Protein AF-A0A3M1YZ30-F1 (afdb_monomer_lite)

Sequence (61 aa):
MPTLEELLARSAADHNHVCPRQVLGVRMGVLAAKLFDLPLPQTNKRLLAIVETDGCFADGV

Foldseek 3Di:
DDDLVVLQCQLCVVHPDRDPLLSQLQVVVVVVCVVVVPPPPDPPPPDDDDDPDDDSNVSND

Structure (mmCIF, N/CA/C/O backbone):
data_AF-A0A3M1YZ30-F1
#
_entry.id   AF-A0A3M1YZ30-F1
#
loop_
_atom_site.group_PDB
_atom_site.id
_atom_site.type_symbol
_atom_site.label_atom_id
_atom_site.label_alt_id
_atom_site.label_comp_id
_atom_site.label_asym_id
_atom_site.label_entity_id
_atom_site.label_seq_id
_atom_site.pdbx_PDB_ins_code
_atom_site.Cartn_x
_atom_site.Cartn_y
_atom_site.Cartn_z
_atom_site.occupancy
_atom_site.B_iso_or_equiv
_atom_site.auth_seq_id
_atom_site.auth_comp_id
_atom_site.auth_asym_id
_atom_site.auth_atom_id
_atom_site.pdbx_PDB_model_num
ATOM 1 N N . MET A 1 1 ? 0.081 3.541 12.715 1.00 81.19 1 MET A N 1
ATOM 2 C CA . MET A 1 1 ? 0.241 3.174 11.294 1.00 81.19 1 MET A CA 1
ATOM 3 C C . MET A 1 1 ? 1.725 3.300 10.955 1.00 81.19 1 MET A C 1
ATOM 5 O O . MET A 1 1 ? 2.291 4.299 11.390 1.00 81.19 1 MET A O 1
ATOM 9 N N . PRO A 1 2 ? 2.356 2.306 10.301 1.00 91.81 2 PRO A N 1
ATOM 10 C CA . PRO A 1 2 ? 3.772 2.366 9.911 1.00 91.81 2 PRO A CA 1
ATOM 11 C C . PRO A 1 2 ? 4.065 3.566 8.995 1.00 91.81 2 PRO A C 1
ATOM 13 O O . PRO A 1 2 ? 3.133 4.120 8.398 1.00 91.81 2 PRO A O 1
ATOM 16 N N . THR A 1 3 ? 5.330 3.970 8.877 1.00 95.88 3 THR A N 1
ATOM 17 C CA . THR A 1 3 ? 5.731 5.022 7.927 1.00 95.88 3 THR A CA 1
ATOM 18 C C . THR A 1 3 ? 5.603 4.539 6.481 1.00 95.88 3 THR A C 1
ATOM 20 O O . THR A 1 3 ? 5.490 3.341 6.213 1.00 95.88 3 THR A O 1
ATOM 23 N N . LEU A 1 4 ? 5.625 5.470 5.521 1.00 95.06 4 LEU A N 1
ATOM 24 C CA . LEU A 1 4 ? 5.582 5.102 4.104 1.00 95.06 4 LEU A CA 1
ATOM 25 C C . LEU A 1 4 ? 6.785 4.226 3.730 1.00 95.06 4 LEU A C 1
ATOM 27 O O . LEU A 1 4 ? 6.627 3.240 3.020 1.00 95.06 4 LEU A O 1
ATOM 31 N N . GLU A 1 5 ? 7.967 4.558 4.237 1.00 96.19 5 GLU A N 1
ATOM 32 C CA . GLU A 1 5 ? 9.208 3.827 3.995 1.00 96.19 5 GLU A CA 1
ATOM 33 C C . GLU A 1 5 ? 9.129 2.393 4.535 1.00 96.19 5 GLU A C 1
ATOM 35 O O . GLU A 1 5 ? 9.523 1.457 3.841 1.00 96.19 5 GLU A O 1
ATOM 40 N N . GLU A 1 6 ? 8.558 2.197 5.728 1.00 96.69 6 GLU A N 1
ATOM 41 C CA . GLU A 1 6 ? 8.345 0.865 6.307 1.00 96.69 6 GLU A CA 1
ATOM 42 C C . GLU A 1 6 ? 7.360 0.029 5.481 1.00 96.69 6 GLU A C 1
ATOM 44 O O . GLU A 1 6 ? 7.565 -1.171 5.297 1.00 96.69 6 GLU A O 1
ATOM 49 N N . LEU A 1 7 ? 6.291 0.648 4.970 1.00 96.69 7 LEU A N 1
ATOM 50 C CA . LEU A 1 7 ? 5.316 -0.031 4.114 1.00 96.69 7 LEU A CA 1
ATOM 51 C C . LEU A 1 7 ? 5.918 -0.408 2.755 1.00 96.69 7 LEU A C 1
ATOM 53 O O . LEU A 1 7 ? 5.714 -1.527 2.291 1.00 96.69 7 LEU A O 1
ATOM 57 N N . LEU A 1 8 ? 6.698 0.485 2.143 1.00 97.25 8 LEU A N 1
ATOM 58 C CA . LEU A 1 8 ? 7.393 0.210 0.883 1.00 97.25 8 LEU A CA 1
ATOM 59 C C . LEU A 1 8 ? 8.435 -0.900 1.043 1.00 97.25 8 LEU A C 1
ATOM 61 O O . LEU A 1 8 ? 8.519 -1.778 0.189 1.00 97.25 8 LEU A O 1
ATOM 65 N N . ALA A 1 9 ? 9.184 -0.904 2.149 1.00 96.25 9 ALA A N 1
ATOM 66 C CA . ALA A 1 9 ? 10.137 -1.969 2.449 1.00 96.25 9 ALA A CA 1
ATOM 67 C C . ALA A 1 9 ? 9.448 -3.335 2.603 1.00 96.25 9 ALA A C 1
ATOM 69 O O . ALA A 1 9 ? 9.979 -4.342 2.143 1.00 96.25 9 ALA A O 1
ATOM 70 N N . ARG A 1 10 ? 8.252 -3.372 3.207 1.00 95.44 10 ARG A N 1
ATOM 71 C CA . ARG A 1 10 ? 7.445 -4.599 3.316 1.00 95.44 10 ARG A CA 1
ATOM 72 C C . ARG A 1 10 ? 6.904 -5.056 1.964 1.00 95.44 10 ARG A C 1
ATOM 74 O O . ARG A 1 10 ? 7.017 -6.232 1.652 1.00 95.44 10 ARG A 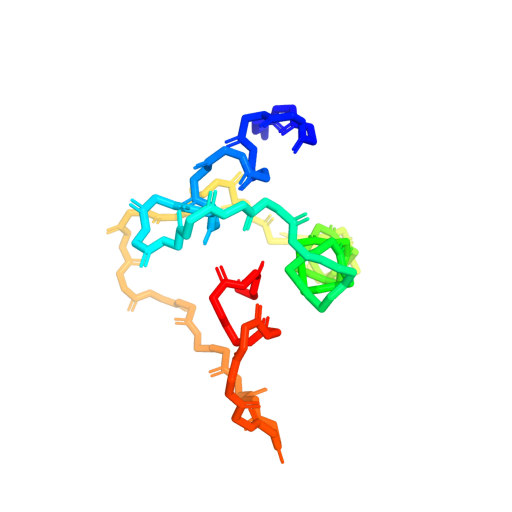O 1
ATOM 81 N N . SER A 1 11 ? 6.359 -4.138 1.165 1.00 95.94 11 SER A N 1
ATOM 82 C CA . SER A 1 11 ? 5.838 -4.441 -0.177 1.00 95.94 11 SER A CA 1
ATOM 83 C C . SER A 1 11 ? 6.922 -4.990 -1.116 1.00 95.94 11 SER A C 1
ATOM 85 O O . SER A 1 11 ? 6.655 -5.844 -1.956 1.00 95.94 11 SER A O 1
ATOM 87 N N . ALA A 1 12 ? 8.169 -4.548 -0.940 1.00 95.88 12 ALA A N 1
ATOM 88 C CA . ALA A 1 12 ? 9.305 -5.007 -1.729 1.00 95.88 12 ALA A CA 1
ATOM 89 C C . ALA A 1 12 ? 9.989 -6.278 -1.191 1.00 95.88 12 ALA A C 1
ATOM 91 O O . ALA A 1 12 ? 10.997 -6.673 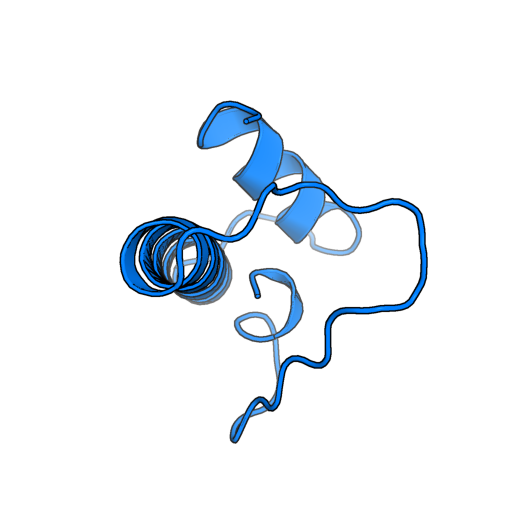-1.767 1.00 95.88 12 ALA A O 1
ATOM 92 N N . ALA A 1 13 ? 9.500 -6.909 -0.113 1.00 94.25 13 ALA A N 1
ATOM 93 C CA . ALA A 1 13 ? 10.214 -8.002 0.564 1.00 94.25 13 ALA A CA 1
ATOM 94 C C . ALA A 1 13 ? 10.563 -9.184 -0.362 1.00 94.25 13 ALA A C 1
ATOM 96 O O . ALA A 1 13 ? 11.641 -9.759 -0.232 1.00 94.25 13 ALA A O 1
ATOM 97 N N . ASP A 1 14 ? 9.691 -9.478 -1.330 1.00 91.38 14 ASP A N 1
ATOM 98 C CA . ASP A 1 14 ? 9.869 -10.552 -2.316 1.00 91.38 14 ASP A CA 1
ATOM 99 C C . ASP A 1 14 ? 10.283 -10.026 -3.710 1.00 91.38 14 ASP A C 1
ATOM 101 O O . ASP A 1 14 ? 10.204 -10.737 -4.714 1.00 91.38 14 ASP A O 1
ATOM 105 N N . HIS A 1 15 ? 10.740 -8.770 -3.794 1.00 92.44 15 HIS A N 1
ATOM 106 C CA . HIS A 1 15 ? 11.128 -8.096 -5.039 1.00 92.44 15 HIS A CA 1
ATOM 107 C C . HIS A 1 15 ? 12.576 -7.597 -4.993 1.00 92.44 15 HIS A C 1
ATOM 109 O O . HIS A 1 15 ? 13.110 -7.234 -3.953 1.00 92.44 15 HIS A O 1
ATOM 115 N N . ASN A 1 16 ? 13.212 -7.479 -6.163 1.00 92.62 16 ASN A N 1
ATOM 116 C CA . ASN A 1 16 ? 14.589 -6.968 -6.260 1.00 92.62 16 ASN A CA 1
ATOM 117 C C . ASN A 1 16 ? 14.711 -5.452 -6.002 1.00 92.62 16 ASN A C 1
ATOM 119 O O . ASN A 1 16 ? 15.815 -4.947 -5.815 1.00 92.62 16 ASN A O 1
ATOM 123 N N . HIS A 1 17 ? 13.608 -4.704 -6.093 1.00 94.44 17 HIS A N 1
ATOM 124 C CA . HIS A 1 17 ? 13.576 -3.254 -5.907 1.00 94.44 17 HIS A CA 1
ATOM 125 C C . HIS A 1 17 ? 12.153 -2.758 -5.624 1.00 94.44 17 HIS A C 1
ATOM 127 O O . HIS A 1 17 ? 11.167 -3.429 -5.939 1.00 94.44 17 HIS A O 1
ATOM 133 N N . VAL A 1 18 ? 12.060 -1.527 -5.114 1.00 97.19 18 VAL A N 1
ATOM 134 C CA . VAL A 1 18 ? 10.800 -0.783 -5.049 1.00 97.19 18 VAL A CA 1
ATOM 135 C C . VAL A 1 18 ? 10.475 -0.231 -6.434 1.00 97.19 18 VAL A C 1
ATOM 137 O O . VAL A 1 18 ? 11.187 0.637 -6.939 1.00 97.19 18 VAL A O 1
ATOM 140 N N . CYS A 1 19 ? 9.405 -0.720 -7.063 1.00 97.31 19 CYS A N 1
ATOM 141 C CA . CYS A 1 19 ? 8.954 -0.223 -8.367 1.00 97.31 19 CYS A CA 1
ATOM 142 C C . CYS A 1 19 ? 7.765 0.754 -8.237 1.00 97.31 19 CYS A C 1
ATOM 144 O O . CYS A 1 19 ? 7.052 0.733 -7.229 1.00 97.31 19 CYS A O 1
ATOM 146 N N . PRO A 1 20 ? 7.465 1.574 -9.265 1.00 97.62 20 PRO A N 1
ATOM 147 C CA . PRO A 1 20 ? 6.350 2.526 -9.213 1.00 97.62 20 PRO A CA 1
ATOM 148 C C . PRO A 1 20 ? 4.982 1.895 -8.906 1.00 97.62 20 PRO A C 1
ATOM 150 O O . PRO A 1 20 ? 4.138 2.537 -8.285 1.00 97.62 20 PRO A O 1
ATOM 153 N N . ARG A 1 21 ? 4.763 0.631 -9.297 1.00 97.44 21 ARG A N 1
ATOM 154 C CA . ARG A 1 21 ? 3.510 -0.091 -9.018 1.00 97.44 21 ARG A CA 1
ATOM 155 C C . ARG A 1 21 ? 3.341 -0.422 -7.532 1.00 97.44 21 ARG A C 1
ATOM 157 O O . ARG A 1 21 ? 2.245 -0.231 -7.020 1.00 97.44 21 ARG A O 1
ATOM 164 N N . GLN A 1 22 ? 4.415 -0.810 -6.838 1.00 97.69 22 GLN A N 1
ATOM 165 C CA . GLN A 1 22 ? 4.395 -1.012 -5.380 1.00 97.69 22 GLN A CA 1
ATOM 166 C C . GLN A 1 22 ? 4.090 0.305 -4.660 1.00 97.69 22 GLN A C 1
ATOM 168 O O . GLN A 1 22 ? 3.242 0.357 -3.774 1.00 97.69 22 GLN A O 1
ATOM 173 N N . VAL A 1 23 ? 4.720 1.405 -5.100 1.00 98.06 23 VAL A N 1
ATOM 174 C CA . VAL A 1 23 ? 4.460 2.743 -4.543 1.00 98.06 23 VAL A CA 1
ATOM 175 C C . VAL A 1 23 ? 2.995 3.139 -4.705 1.00 98.06 23 VAL A C 1
ATOM 177 O O . VAL A 1 23 ? 2.401 3.685 -3.772 1.00 98.06 23 VAL A O 1
ATOM 180 N N . LEU A 1 24 ? 2.408 2.863 -5.871 1.00 98.06 24 LEU A N 1
ATOM 181 C CA . LEU A 1 24 ? 0.995 3.122 -6.122 1.00 98.06 24 LEU A CA 1
ATOM 182 C C . LEU A 1 24 ? 0.095 2.276 -5.207 1.00 98.06 24 LEU A C 1
ATOM 184 O O . LEU A 1 24 ? -0.794 2.844 -4.575 1.00 98.06 24 LEU A O 1
ATOM 188 N N . GLY A 1 25 ? 0.361 0.971 -5.084 1.00 97.56 25 GLY A N 1
ATOM 189 C CA . GLY A 1 25 ? -0.384 0.055 -4.208 1.00 97.56 25 GLY A CA 1
ATOM 190 C C . GLY A 1 25 ? -0.385 0.517 -2.753 1.00 97.56 25 GLY A C 1
ATOM 191 O O . GLY A 1 25 ? -1.450 0.779 -2.194 1.00 97.56 25 GLY A O 1
ATOM 192 N N . VAL A 1 26 ? 0.801 0.772 -2.188 1.00 97.62 26 VAL A N 1
ATOM 193 C CA . VAL A 1 26 ? 0.947 1.228 -0.793 1.00 97.62 26 VAL A CA 1
ATOM 194 C C . VAL A 1 26 ? 0.193 2.533 -0.550 1.00 97.62 26 VAL A C 1
ATOM 196 O O . VAL A 1 26 ? -0.504 2.687 0.455 1.00 97.62 26 VAL A O 1
ATOM 199 N N . ARG A 1 27 ? 0.291 3.494 -1.476 1.00 97.81 27 ARG A N 1
ATOM 200 C CA . ARG A 1 27 ? -0.424 4.771 -1.345 1.00 97.81 27 ARG A CA 1
ATOM 201 C C . ARG A 1 27 ? -1.938 4.593 -1.420 1.00 97.81 27 ARG A C 1
ATOM 203 O O . ARG A 1 27 ? -2.646 5.270 -0.673 1.00 97.81 27 ARG A O 1
ATOM 210 N N . MET A 1 28 ? -2.426 3.695 -2.274 1.00 97.50 28 MET A N 1
ATOM 211 C CA . MET A 1 28 ? -3.850 3.370 -2.359 1.00 97.50 28 MET A CA 1
ATOM 212 C C . MET A 1 28 ? -4.349 2.679 -1.086 1.00 97.50 28 MET A C 1
ATOM 214 O O . MET A 1 28 ? -5.380 3.095 -0.563 1.00 97.50 28 MET A O 1
ATOM 218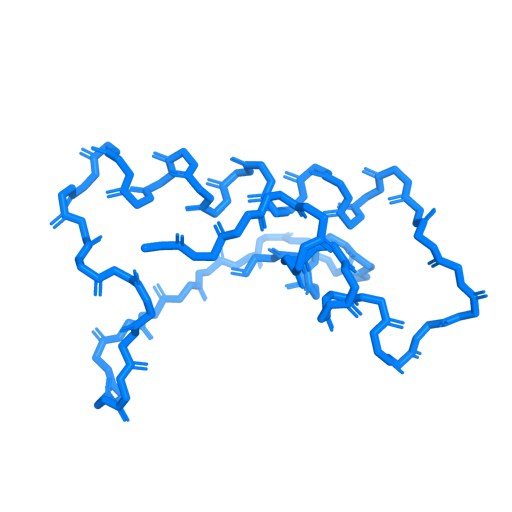 N N . GLY A 1 29 ? -3.602 1.723 -0.526 1.00 95.88 29 GLY A N 1
ATOM 219 C CA . GLY A 1 29 ? -3.945 1.071 0.744 1.00 95.88 29 GLY A CA 1
ATOM 220 C C . GLY A 1 29 ? -4.004 2.054 1.920 1.00 95.88 29 GLY A C 1
ATOM 221 O O . GLY A 1 29 ? -4.977 2.077 2.676 1.00 95.88 29 GLY A O 1
ATOM 222 N N . VAL A 1 30 ? -3.017 2.954 2.032 1.00 96.25 30 VAL A N 1
ATOM 223 C CA . VAL A 1 30 ? -3.013 4.020 3.054 1.00 96.25 30 VAL A CA 1
ATOM 224 C C . VAL A 1 30 ? -4.192 4.979 2.878 1.00 96.25 30 VAL A C 1
ATOM 226 O O . VAL A 1 30 ? -4.780 5.418 3.868 1.00 96.25 30 VAL A O 1
ATOM 229 N N . LEU A 1 31 ? -4.544 5.329 1.638 1.00 97.19 31 LEU A N 1
ATOM 230 C CA . LEU A 1 31 ? -5.706 6.173 1.367 1.00 97.19 31 LEU A CA 1
ATOM 231 C C . LEU A 1 31 ? -7.013 5.456 1.731 1.00 97.19 31 LEU A C 1
ATOM 233 O O . LEU A 1 31 ? -7.850 6.054 2.402 1.00 97.19 31 LEU A O 1
ATOM 237 N N . ALA A 1 32 ? -7.170 4.184 1.358 1.00 96.44 32 ALA A N 1
ATOM 238 C CA . ALA A 1 32 ? -8.339 3.379 1.703 1.00 96.44 32 ALA A CA 1
ATOM 239 C C . ALA A 1 32 ? -8.523 3.278 3.224 1.00 96.44 32 ALA A C 1
ATOM 241 O O . ALA A 1 32 ? -9.629 3.471 3.722 1.00 96.44 32 ALA A O 1
ATOM 242 N N . ALA A 1 33 ? -7.434 3.078 3.975 1.00 95.06 33 ALA A N 1
ATOM 243 C CA . ALA A 1 33 ? -7.485 3.047 5.434 1.00 95.06 33 ALA A CA 1
ATOM 244 C C . ALA A 1 33 ? -8.058 4.338 6.034 1.00 95.06 33 ALA A C 1
ATOM 246 O O . ALA A 1 33 ? -8.840 4.282 6.977 1.00 95.06 33 ALA A O 1
ATOM 247 N N . LYS A 1 34 ? -7.702 5.492 5.457 1.00 95.81 34 LYS A N 1
ATOM 248 C CA . LYS A 1 34 ? -8.226 6.799 5.875 1.00 95.81 34 LYS A CA 1
ATOM 249 C C . LYS A 1 34 ? -9.678 7.013 5.453 1.00 95.81 34 LYS A C 1
ATOM 251 O O . LYS A 1 34 ? -10.445 7.556 6.229 1.00 95.81 34 LYS A O 1
ATOM 256 N N . LEU A 1 35 ? -10.048 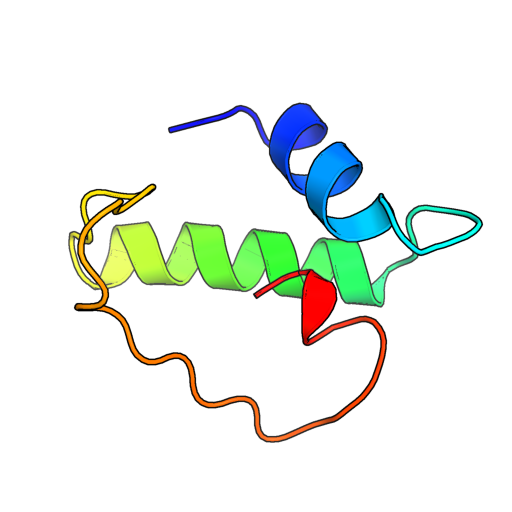6.623 4.232 1.00 98.12 35 LEU A N 1
ATOM 257 C CA . LEU A 1 35 ? -11.402 6.835 3.704 1.00 98.12 35 LEU A CA 1
ATOM 258 C C . LEU A 1 35 ? -12.458 5.974 4.404 1.00 98.12 35 LEU A C 1
ATOM 260 O O . LEU A 1 35 ? -13.610 6.384 4.494 1.00 98.12 35 LEU A O 1
ATOM 264 N N . PHE A 1 36 ? -12.068 4.789 4.873 1.00 96.12 36 PHE A N 1
ATOM 265 C CA . PHE A 1 36 ? -12.965 3.823 5.508 1.00 96.12 36 PHE A CA 1
ATOM 266 C C . PHE A 1 36 ? -12.766 3.710 7.027 1.00 96.12 36 PHE A C 1
ATOM 268 O O . PHE A 1 36 ? -13.280 2.769 7.629 1.00 96.12 36 PHE A O 1
ATOM 275 N N . ASP A 1 37 ? -11.990 4.616 7.634 1.00 95.50 37 ASP A N 1
ATOM 276 C CA . ASP A 1 37 ? -11.641 4.598 9.062 1.00 95.50 37 ASP A CA 1
ATOM 277 C C . ASP A 1 37 ? -11.144 3.219 9.546 1.00 95.50 37 ASP A C 1
ATOM 279 O O . ASP A 1 37 ? -11.474 2.741 10.635 1.00 95.50 37 ASP A O 1
ATOM 283 N N . LEU A 1 38 ? -10.343 2.543 8.714 1.00 94.12 38 LEU A N 1
ATOM 284 C CA . LEU A 1 38 ? -9.843 1.207 9.017 1.00 94.12 38 LEU A CA 1
ATOM 285 C C . LEU A 1 38 ? -8.652 1.293 9.977 1.00 94.12 38 LEU A C 1
ATOM 287 O O . LEU A 1 38 ? -7.628 1.902 9.645 1.00 94.12 38 LEU A O 1
ATOM 291 N N . PRO A 1 39 ? -8.706 0.607 11.131 1.00 91.69 39 PRO A N 1
ATOM 292 C CA . PRO A 1 39 ? -7.574 0.543 12.041 1.00 91.69 39 PRO A CA 1
ATOM 293 C C . PRO A 1 39 ? -6.529 -0.438 11.490 1.00 91.69 39 PRO A C 1
ATOM 295 O O . PRO A 1 39 ? -6.572 -1.626 11.800 1.00 91.69 39 PRO A O 1
ATOM 298 N N . LEU A 1 40 ? -5.615 0.039 10.636 1.00 90.62 40 LEU A N 1
ATOM 299 C CA . 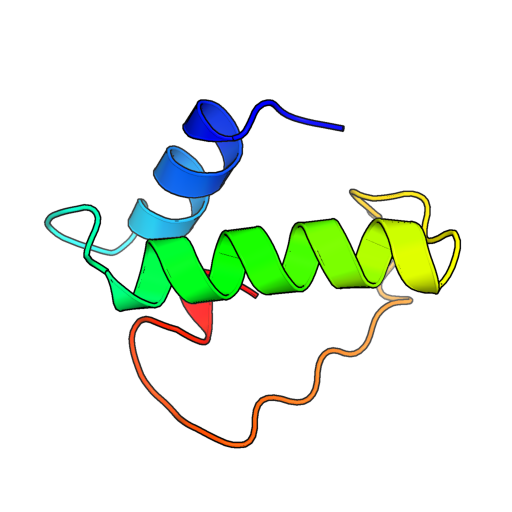LEU A 1 40 ? -4.526 -0.770 1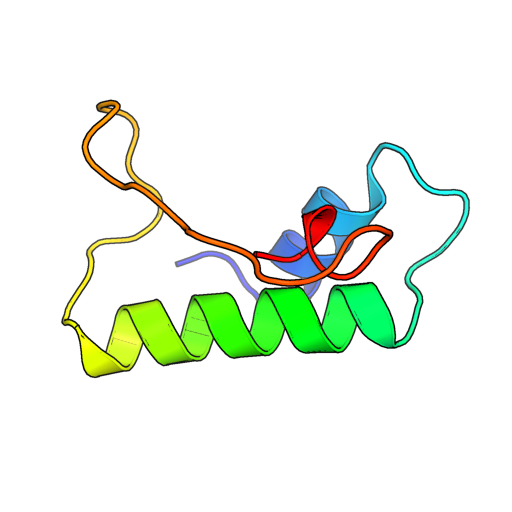0.073 1.00 90.62 40 LEU A CA 1
ATOM 300 C C . LEU A 1 40 ? -3.187 -0.575 10.818 1.00 90.62 40 LEU A C 1
ATOM 302 O O . LEU A 1 40 ? -2.839 0.553 11.196 1.00 90.62 40 LEU A O 1
ATOM 306 N N . PRO A 1 41 ? -2.377 -1.646 10.967 1.00 90.75 41 PRO A N 1
ATOM 307 C CA . PRO A 1 41 ? -2.623 -3.022 10.507 1.00 90.75 41 PRO A CA 1
ATOM 308 C C . PRO A 1 41 ? -3.608 -3.800 11.403 1.00 90.75 41 PRO A C 1
ATOM 310 O O . PRO A 1 41 ? -3.679 -3.561 12.606 1.00 90.75 41 PRO A O 1
ATOM 313 N N . GLN A 1 42 ? -4.321 -4.769 10.817 1.00 90.00 42 GLN A N 1
ATOM 314 C CA . GLN A 1 42 ? -5.189 -5.717 11.531 1.00 90.00 42 GLN A CA 1
ATOM 315 C C . GLN A 1 42 ? -4.509 -7.086 11.638 1.00 90.00 42 GLN A C 1
ATOM 317 O O . GLN A 1 42 ? -3.855 -7.531 10.699 1.00 90.00 42 GLN A O 1
ATOM 322 N N . THR A 1 43 ? -4.673 -7.770 12.771 1.00 89.88 43 THR A N 1
ATOM 323 C CA . THR A 1 43 ? -4.139 -9.130 12.996 1.00 89.88 43 THR A CA 1
ATOM 324 C C . THR A 1 43 ? -5.210 -10.212 12.885 1.00 89.88 43 THR A C 1
ATOM 326 O O . THR A 1 43 ? -4.910 -11.382 12.657 1.00 89.88 43 THR A O 1
ATOM 329 N N . ASN A 1 44 ? -6.479 -9.831 13.020 1.00 89.56 44 ASN A N 1
ATOM 330 C CA . ASN A 1 44 ? -7.627 -10.689 12.788 1.00 89.56 44 ASN A CA 1
ATOM 331 C C . ASN A 1 44 ? -7.998 -10.631 11.299 1.00 89.56 44 ASN A C 1
ATOM 333 O O . ASN A 1 44 ? -8.140 -9.549 10.746 1.00 89.56 44 ASN A O 1
ATOM 337 N N . LYS A 1 45 ? -8.160 -11.785 10.635 1.00 90.19 45 LYS A N 1
ATOM 338 C CA . LYS A 1 45 ? -8.505 -11.909 9.200 1.00 90.19 45 LYS A CA 1
ATOM 339 C C . LYS A 1 45 ? -9.902 -11.334 8.882 1.00 90.19 45 LYS A C 1
ATOM 341 O O . LYS A 1 45 ? -10.853 -12.079 8.663 1.00 90.19 45 LYS A O 1
ATOM 346 N N . ARG A 1 46 ? -10.045 -10.010 8.944 1.00 92.81 46 ARG A N 1
ATOM 347 C CA . ARG A 1 46 ? -11.305 -9.247 8.888 1.00 92.81 46 ARG A CA 1
ATOM 348 C C . ARG A 1 46 ? -11.350 -8.250 7.731 1.00 92.81 46 ARG A C 1
ATOM 350 O O . ARG A 1 46 ? -12.395 -7.648 7.512 1.00 92.81 46 ARG A O 1
ATOM 357 N N . LEU A 1 47 ? -10.245 -8.101 7.008 1.00 93.25 47 LEU A N 1
ATOM 358 C CA . LEU A 1 47 ? -10.124 -7.244 5.839 1.00 93.25 47 LEU A CA 1
ATOM 359 C C . LEU A 1 47 ? -10.045 -8.105 4.576 1.00 93.25 47 LEU A C 1
ATOM 361 O O . LEU A 1 47 ? -9.259 -9.049 4.521 1.00 93.25 47 LEU A O 1
ATOM 365 N N . LEU A 1 48 ? -10.849 -7.756 3.573 1.00 94.25 48 LEU A N 1
ATOM 366 C CA . LEU A 1 48 ? -10.757 -8.286 2.217 1.00 94.25 48 LEU A CA 1
ATOM 367 C C . LEU A 1 48 ? -10.377 -7.131 1.289 1.00 94.25 48 LEU A C 1
ATOM 369 O O . LEU A 1 48 ? -11.111 -6.148 1.209 1.00 94.25 48 LEU A O 1
ATOM 373 N N . ALA A 1 49 ? -9.253 -7.265 0.592 1.00 94.25 49 ALA A N 1
ATOM 374 C CA . ALA A 1 49 ? -8.884 -6.390 -0.511 1.00 94.25 49 ALA A CA 1
ATOM 375 C C . ALA A 1 49 ? -9.188 -7.111 -1.830 1.00 94.25 49 ALA A C 1
ATOM 377 O O . ALA A 1 49 ? -8.841 -8.280 -1.993 1.00 94.25 49 ALA A O 1
ATOM 378 N N . ILE A 1 50 ? -9.854 -6.422 -2.757 1.00 96.75 50 ILE A N 1
ATOM 379 C CA . ILE A 1 50 ? -10.103 -6.915 -4.114 1.00 96.75 50 ILE A CA 1
ATOM 380 C C . ILE A 1 50 ? -9.241 -6.077 -5.050 1.00 96.75 50 ILE A C 1
ATOM 382 O O . ILE A 1 50 ? -9.333 -4.850 -5.047 1.00 96.75 50 ILE A O 1
ATOM 386 N N . VAL A 1 51 ? -8.396 -6.747 -5.828 1.00 96.81 51 VAL A N 1
ATOM 387 C CA . VAL A 1 51 ? -7.472 -6.117 -6.769 1.00 96.81 51 VAL A CA 1
ATOM 388 C C . VAL A 1 51 ? -7.850 -6.577 -8.173 1.00 96.81 51 VAL A C 1
ATOM 390 O O . VAL A 1 51 ? -7.889 -7.771 -8.446 1.00 96.81 51 VAL A O 1
ATOM 393 N N . GLU A 1 52 ? -8.154 -5.637 -9.064 1.00 97.12 52 GLU A N 1
ATOM 394 C CA . GLU A 1 52 ? -8.611 -5.930 -10.435 1.00 97.12 52 GLU A CA 1
ATOM 395 C C . GLU A 1 52 ? -7.454 -6.131 -11.431 1.00 97.12 52 GLU A C 1
ATOM 397 O O . GLU A 1 52 ? -7.665 -6.287 -12.632 1.00 97.12 52 GLU A O 1
ATOM 402 N N . THR A 1 53 ? -6.215 -6.101 -10.944 1.00 92.75 53 THR A N 1
ATOM 403 C CA . THR A 1 53 ? -4.996 -6.240 -11.742 1.00 92.75 53 THR A CA 1
ATOM 404 C C . THR A 1 53 ? -3.944 -7.032 -10.975 1.00 92.75 53 THR A C 1
ATOM 406 O O . THR A 1 53 ? -3.931 -7.026 -9.746 1.00 92.75 53 THR A O 1
ATOM 409 N N . ASP A 1 54 ? -3.059 -7.699 -11.708 1.00 92.31 54 ASP A N 1
ATOM 410 C CA . ASP A 1 54 ? -1.983 -8.524 -11.160 1.00 92.31 54 ASP A CA 1
ATOM 411 C C . ASP A 1 54 ? -0.620 -7.798 -11.197 1.00 92.31 54 ASP A C 1
ATOM 413 O O . ASP A 1 54 ? -0.437 -6.745 -11.828 1.00 92.31 54 ASP A O 1
ATOM 417 N N . GLY A 1 55 ? 0.367 -8.377 -10.522 1.00 93.38 55 GLY A N 1
ATOM 418 C CA . GLY A 1 55 ? 1.746 -7.916 -10.447 1.00 93.38 55 GLY A CA 1
ATOM 419 C C . GLY A 1 55 ? 2.015 -7.017 -9.245 1.00 93.38 55 GLY A C 1
ATOM 420 O O . GLY A 1 55 ? 1.216 -6.916 -8.322 1.00 93.38 55 GLY A O 1
ATOM 421 N N . CYS A 1 56 ? 3.143 -6.299 -9.287 1.00 96.75 56 CYS A N 1
ATOM 422 C CA . CYS A 1 56 ? 3.719 -5.608 -8.123 1.00 96.75 56 CYS A CA 1
ATOM 423 C C . CYS A 1 56 ? 2.826 -4.535 -7.468 1.00 96.75 56 CYS A C 1
ATOM 425 O O . CYS A 1 56 ? 3.197 -3.965 -6.450 1.00 96.75 56 CYS A O 1
ATOM 427 N N . PHE A 1 57 ? 1.702 -4.178 -8.091 1.00 96.75 57 PHE A N 1
ATOM 428 C CA . PHE A 1 57 ? 0.689 -3.332 -7.471 1.00 96.75 57 PHE A CA 1
ATOM 429 C C . PHE A 1 57 ? -0.034 -4.061 -6.334 1.00 96.75 57 PHE A C 1
ATOM 431 O O . PHE A 1 57 ? -0.215 -3.473 -5.272 1.00 96.75 57 PHE A O 1
ATOM 438 N N . ALA A 1 58 ? -0.404 -5.328 -6.554 1.00 96.44 58 ALA A N 1
ATOM 439 C CA . ALA A 1 58 ? -1.120 -6.151 -5.586 1.00 96.44 58 ALA A CA 1
ATOM 440 C C . ALA A 1 58 ? -0.304 -6.346 -4.301 1.00 96.44 58 ALA A C 1
ATOM 442 O O . ALA A 1 58 ? -0.866 -6.259 -3.222 1.00 96.44 58 ALA A O 1
ATOM 443 N N . ASP A 1 59 ? 1.022 -6.481 -4.409 1.00 95.56 59 ASP A N 1
ATOM 444 C CA . ASP A 1 59 ? 1.929 -6.569 -3.252 1.00 95.56 59 ASP A CA 1
ATOM 445 C C . ASP A 1 59 ? 2.007 -5.270 -2.430 1.00 95.56 59 ASP A C 1
ATOM 447 O O . ASP A 1 59 ? 2.549 -5.249 -1.324 1.00 95.56 59 ASP A O 1
ATOM 451 N N . GLY A 1 60 ? 1.563 -4.145 -2.996 1.00 94.81 60 GLY A N 1
ATOM 452 C CA . GLY A 1 60 ? 1.484 -2.869 -2.289 1.00 94.81 60 GLY A CA 1
ATOM 453 C C . GLY A 1 60 ? 0.157 -2.646 -1.568 1.00 94.81 60 GLY A C 1
ATOM 454 O O . GLY A 1 60 ? 0.125 -1.831 -0.647 1.00 94.81 60 GLY A O 1
ATOM 455 N N . VAL A 1 61 ? -0.918 -3.314 -2.000 1.00 95.12 61 VAL A N 1
ATOM 456 C CA . VAL A 1 61 ? -2.265 -3.222 -1.405 1.00 95.12 61 VAL A CA 1
ATOM 457 C C . VAL A 1 61 ? -2.337 -4.067 -0.139 1.00 95.12 61 VAL A C 1
ATOM 459 O O . VAL A 1 61 ? -2.815 -3.521 0.882 1.00 95.12 61 VAL A O 1
#

Radius of gyration: 11.32 Å; chains: 1; bounding box: 28×19×25 Å

pLDDT: mean 94.85, std 2.96, range [81.19, 98.12]

Secondary structure (DSSP, 8-state):
---HHHHHHHHTTTSSS--HHHHHHHHHHHHHHHHTT--SSPSSS------SS-STTGGG-